Protein AF-A0A2V9MPW5-F1 (afdb_monomer)

pLDDT: mean 85.78, std 7.73, range [64.62, 95.44]

Mean predicted aligned error: 4.25 Å

Sequence (40 aa):
VKSPCFTALSVLPVIAKGEMVADIIAMIGSIDIVMGELDR

Solvent-accessible surface area (backbone atoms only — not comparable to full-atom values): 2583 Å² total; per-residue (Å²): 119,87,36,70,58,50,60,60,55,67,48,45,73,68,73,47,65,92,56,54,75,68,53,49,53,51,52,52,64,71,68,64,70,59,68,85,52,65,81,100

Structure (mmCIF, N/CA/C/O backbone):
data_AF-A0A2V9MPW5-F1
#
_entry.id   AF-A0A2V9MPW5-F1
#
loop_
_atom_site.group_PDB
_atom_site.id
_atom_site.type_symbol
_atom_site.label_atom_id
_atom_site.label_alt_id
_atom_site.label_comp_id
_atom_site.label_asym_id
_atom_site.label_entity_id
_atom_site.label_seq_id
_atom_site.pdbx_PDB_ins_code
_atom_site.Cartn_x
_atom_site.Cartn_y
_atom_site.Cartn_z
_atom_site.occupancy
_atom_site.B_iso_or_equiv
_atom_site.auth_seq_id
_atom_site.auth_comp_id
_atom_site.auth_asym_id
_atom_site.auth_atom_id
_atom_site.pdbx_PDB_model_num
ATOM 1 N N . VAL A 1 1 ? 2.090 -2.545 -21.065 1.00 69.44 1 VAL A N 1
ATOM 2 C CA . VAL A 1 1 ? 1.975 -3.722 -20.165 1.00 69.44 1 VAL A CA 1
ATOM 3 C C . VAL A 1 1 ? 1.528 -3.175 -18.827 1.00 69.44 1 VAL A C 1
ATOM 5 O O . VAL A 1 1 ? 2.120 -2.191 -18.418 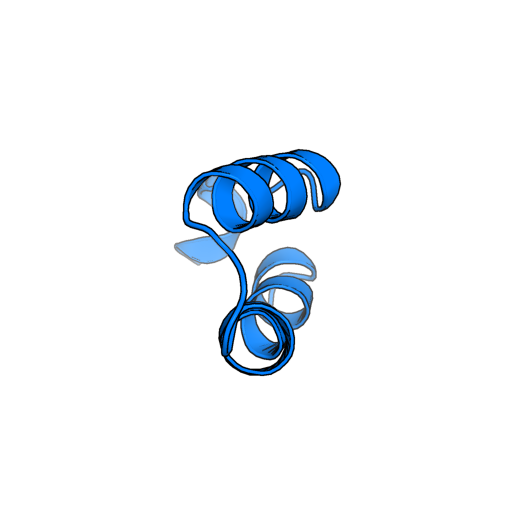1.00 69.44 1 VAL A O 1
ATOM 8 N N . LYS A 1 2 ? 0.481 -3.704 -18.182 1.00 70.62 2 LYS A N 1
ATOM 9 C CA . LYS A 1 2 ? 0.099 -3.186 -16.857 1.00 70.62 2 LYS A CA 1
ATOM 10 C C . LYS A 1 2 ? 1.193 -3.536 -15.854 1.00 70.62 2 LYS A C 1
ATOM 12 O O . LYS A 1 2 ? 1.517 -4.715 -15.719 1.00 70.62 2 LYS A O 1
ATOM 17 N N . SER A 1 3 ? 1.741 -2.531 -15.175 1.00 83.31 3 SER A N 1
ATOM 18 C CA . SER A 1 3 ? 2.664 -2.764 -14.067 1.00 83.31 3 SER A CA 1
ATOM 19 C C . SER A 1 3 ? 1.957 -3.553 -12.946 1.00 83.31 3 SER A C 1
ATOM 21 O O . SER A 1 3 ? 0.765 -3.328 -12.680 1.00 83.31 3 SER A O 1
ATOM 23 N N . PRO A 1 4 ? 2.670 -4.464 -12.262 1.00 81.94 4 PRO A N 1
ATOM 24 C CA . PRO A 1 4 ? 2.198 -5.084 -11.027 1.00 81.94 4 PRO A CA 1
ATOM 25 C C . PRO A 1 4 ? 1.777 -4.038 -9.983 1.00 81.94 4 PRO A C 1
ATOM 27 O O . PRO A 1 4 ? 0.727 -4.191 -9.356 1.00 81.94 4 PRO A O 1
ATOM 30 N N . CYS A 1 5 ? 2.523 -2.930 -9.882 1.00 83.62 5 CYS A N 1
ATOM 31 C CA . CYS A 1 5 ? 2.232 -1.814 -8.981 1.00 83.62 5 CYS A CA 1
ATOM 32 C C . CYS A 1 5 ? 0.880 -1.167 -9.293 1.00 83.62 5 CYS A C 1
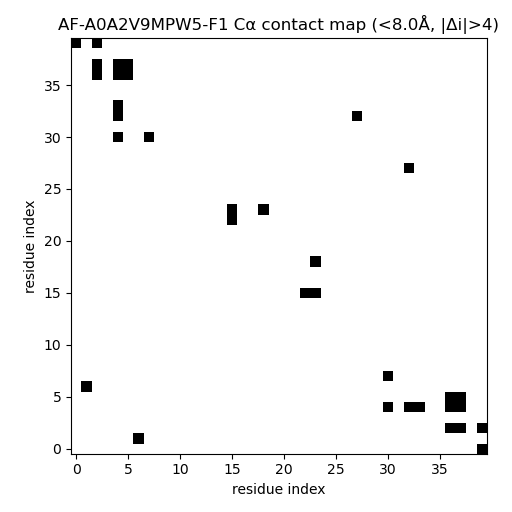ATOM 34 O O . CYS A 1 5 ? 0.112 -0.879 -8.379 1.00 83.62 5 CYS A O 1
ATOM 36 N N . PHE A 1 6 ? 0.541 -1.001 -10.577 1.00 85.81 6 PHE A N 1
ATOM 37 C CA . PHE A 1 6 ? -0.758 -0.454 -10.988 1.00 85.81 6 PHE A CA 1
ATOM 38 C C . PHE A 1 6 ? -1.924 -1.345 -10.540 1.00 85.81 6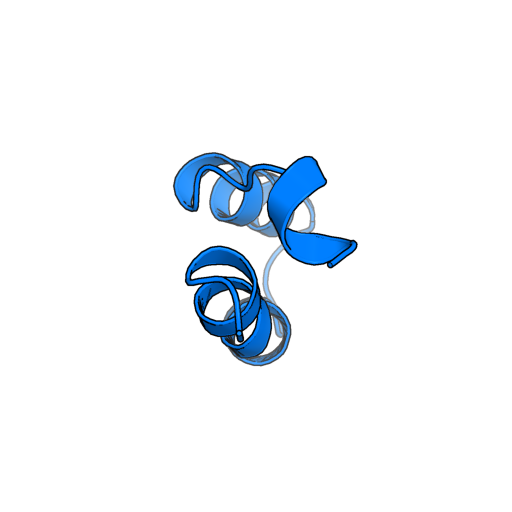 PHE A C 1
ATOM 40 O O . PHE A 1 6 ? -2.968 -0.860 -10.103 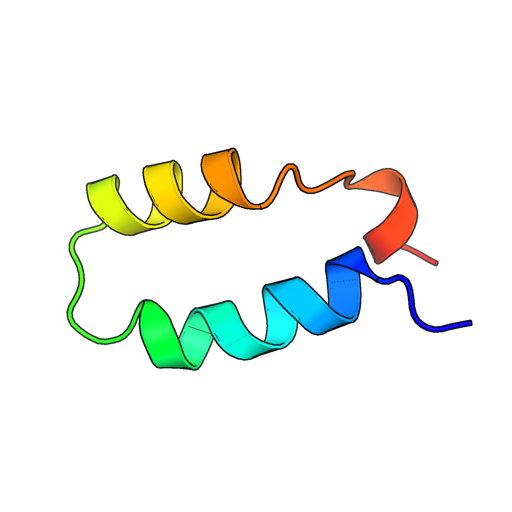1.00 85.81 6 PHE A O 1
ATOM 47 N N . THR A 1 7 ? -1.743 -2.666 -10.616 1.00 86.06 7 THR A N 1
ATOM 48 C CA . THR A 1 7 ? -2.769 -3.624 -10.181 1.00 86.06 7 THR A CA 1
ATOM 49 C C . THR A 1 7 ? -2.911 -3.628 -8.657 1.00 86.06 7 THR A C 1
ATOM 51 O O . THR A 1 7 ? -4.036 -3.590 -8.164 1.00 86.06 7 THR A O 1
ATOM 54 N N . ALA A 1 8 ? -1.807 -3.585 -7.907 1.00 85.19 8 ALA A N 1
ATOM 55 C CA . ALA A 1 8 ? -1.842 -3.493 -6.446 1.00 85.19 8 ALA A CA 1
ATOM 56 C C . ALA A 1 8 ? -2.510 -2.191 -5.959 1.00 85.19 8 ALA A C 1
ATOM 58 O O . ALA A 1 8 ? -3.400 -2.229 -5.113 1.00 85.19 8 ALA A O 1
ATOM 59 N N . LEU A 1 9 ? -2.170 -1.045 -6.559 1.00 87.88 9 LEU A N 1
ATOM 60 C CA . LEU A 1 9 ? -2.777 0.253 -6.233 1.00 87.88 9 LEU A CA 1
ATOM 61 C C . LEU A 1 9 ? -4.270 0.332 -6.538 1.00 87.88 9 LEU A C 1
ATOM 63 O O . LEU A 1 9 ? -4.989 1.073 -5.871 1.00 87.88 9 LEU A O 1
ATOM 67 N N . SER A 1 10 ? -4.757 -0.428 -7.519 1.00 88.81 10 SER A N 1
ATOM 68 C CA . SER A 1 10 ? -6.174 -0.397 -7.892 1.00 88.81 10 SER A CA 1
ATOM 69 C C . SER A 1 10 ? -7.115 -0.862 -6.771 1.00 88.81 10 SER A C 1
ATOM 71 O O . SER A 1 10 ? -8.279 -0.464 -6.757 1.00 88.81 10 SER A O 1
ATOM 73 N N . VAL A 1 11 ? -6.614 -1.645 -5.804 1.00 89.94 11 VAL A N 1
ATOM 74 C CA . VAL A 1 11 ? -7.389 -2.087 -4.633 1.00 89.94 11 VAL A CA 1
ATOM 75 C C . VAL A 1 11 ? -7.375 -1.065 -3.491 1.00 89.94 11 VAL A C 1
ATOM 77 O O . VAL A 1 11 ? -8.271 -1.087 -2.647 1.00 89.94 11 VAL A O 1
ATOM 80 N N . LEU A 1 12 ? -6.402 -0.142 -3.480 1.00 89.94 12 LEU A N 1
ATOM 81 C CA . LEU A 1 12 ? -6.189 0.832 -2.404 1.00 89.94 12 LEU A CA 1
ATOM 82 C C . LEU A 1 12 ? -7.449 1.658 -2.071 1.00 89.94 12 LEU A C 1
ATOM 84 O O . LEU A 1 12 ? -7.766 1.767 -0.891 1.00 89.94 12 LEU A O 1
ATOM 88 N N . PRO A 1 13 ? -8.239 2.172 -3.038 1.00 89.38 13 PRO A N 1
ATOM 89 C CA . PRO A 1 13 ? -9.455 2.938 -2.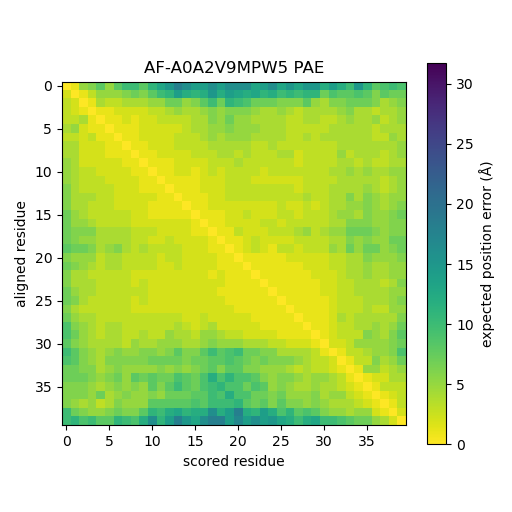737 1.00 89.38 13 PRO A CA 1
ATOM 90 C C . PRO A 1 13 ? -10.541 2.123 -2.022 1.00 89.38 13 PRO A C 1
ATOM 92 O O . PRO A 1 13 ? -11.384 2.692 -1.330 1.00 89.38 13 PRO A O 1
ATOM 95 N N . VAL A 1 14 ? -10.547 0.800 -2.213 1.00 92.94 14 VAL A N 1
ATOM 96 C CA . VAL A 1 14 ? -11.512 -0.105 -1.578 1.00 92.94 14 VAL A CA 1
ATOM 97 C C . VAL A 1 14 ? -11.099 -0.385 -0.136 1.00 92.94 14 VAL A C 1
ATOM 99 O O . VAL A 1 14 ? -11.944 -0.310 0.752 1.00 92.94 14 VAL A O 1
ATOM 102 N N . ILE A 1 15 ? -9.813 -0.662 0.099 1.00 90.75 15 ILE A N 1
ATOM 103 C CA . ILE A 1 15 ? -9.290 -0.996 1.434 1.00 90.75 15 ILE A CA 1
ATOM 104 C C . ILE A 1 15 ? -9.036 0.235 2.314 1.00 90.75 15 ILE A C 1
ATOM 106 O O . ILE A 1 15 ? -9.113 0.129 3.527 1.00 90.75 15 ILE A O 1
ATOM 110 N N . ALA A 1 16 ? -8.797 1.413 1.728 1.00 92.31 16 ALA A N 1
ATOM 111 C CA . ALA A 1 16 ? -8.593 2.666 2.460 1.00 92.31 16 ALA A CA 1
ATOM 112 C C . ALA A 1 16 ? -9.904 3.325 2.931 1.00 92.31 16 ALA A C 1
ATOM 114 O O . ALA A 1 16 ? -9.887 4.368 3.588 1.00 92.31 16 ALA A O 1
ATOM 115 N N . LYS A 1 17 ? -11.068 2.775 2.561 1.00 94.38 17 LYS A N 1
ATOM 116 C CA . LYS A 1 17 ? -12.362 3.396 2.849 1.00 94.38 17 LYS A CA 1
ATOM 117 C C . LYS A 1 17 ? -12.710 3.263 4.335 1.00 94.38 17 LYS A C 1
ATOM 119 O O . LYS A 1 17 ? -13.091 2.192 4.786 1.00 94.38 17 LYS A O 1
ATOM 124 N N . GLY A 1 18 ? -12.690 4.387 5.050 1.00 94.12 18 GLY A N 1
ATOM 125 C CA . GLY A 1 18 ? -12.990 4.442 6.488 1.00 94.12 18 GLY A CA 1
ATOM 126 C C . GLY A 1 18 ? -11.755 4.348 7.387 1.00 94.12 18 GLY A C 1
ATOM 127 O O . GLY A 1 18 ? -11.897 4.475 8.598 1.00 94.12 18 GLY A O 1
ATOM 128 N N . GLU A 1 19 ? -10.571 4.192 6.794 1.00 94.62 19 GLU A N 1
ATOM 129 C CA . GLU A 1 19 ? -9.285 4.177 7.491 1.00 94.62 19 GLU A CA 1
ATOM 130 C C . GLU A 1 19 ? -8.780 5.597 7.780 1.00 94.62 19 GLU A C 1
ATOM 132 O O . GLU A 1 19 ? -9.185 6.575 7.133 1.00 94.62 19 GLU A O 1
ATOM 137 N N . MET A 1 20 ? -7.872 5.732 8.752 1.00 95.31 20 MET A N 1
ATOM 138 C CA . MET A 1 20 ? -7.247 7.022 9.034 1.00 95.31 20 MET A CA 1
ATOM 139 C C . MET A 1 20 ? -6.201 7.358 7.970 1.00 95.31 20 MET A C 1
ATOM 141 O O . MET A 1 20 ? -5.578 6.489 7.366 1.00 95.31 20 MET A O 1
ATOM 145 N N . VAL A 1 21 ? -5.924 8.653 7.786 1.00 93.00 21 VAL A N 1
ATOM 146 C CA . VAL A 1 21 ? -4.878 9.111 6.850 1.00 93.00 21 VAL A CA 1
ATOM 147 C C . VAL A 1 21 ? -3.516 8.477 7.169 1.00 93.00 21 VAL A C 1
ATOM 149 O O . VAL A 1 21 ? -2.758 8.166 6.254 1.00 93.00 21 VAL A O 1
ATOM 152 N N . ALA A 1 22 ? -3.219 8.239 8.450 1.00 95.44 22 ALA A N 1
ATOM 153 C CA . ALA A 1 22 ? -1.997 7.557 8.873 1.00 95.44 22 ALA A CA 1
ATOM 154 C C . ALA A 1 22 ? -1.910 6.113 8.341 1.00 95.44 22 ALA A C 1
ATOM 156 O O . ALA A 1 22 ? -0.85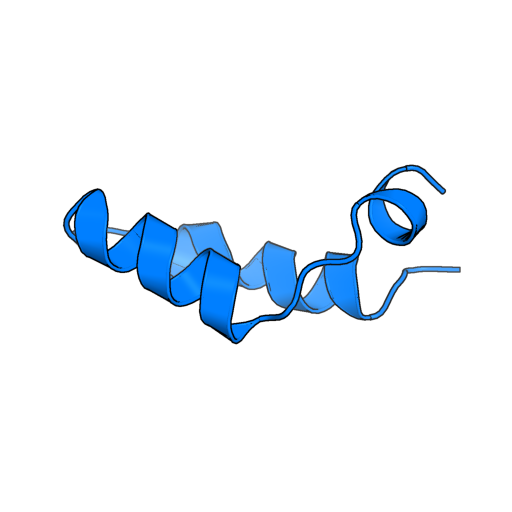2 5.705 7.861 1.00 95.44 22 ALA A O 1
ATOM 157 N N . ASP A 1 23 ? -3.021 5.375 8.347 1.00 94.31 23 ASP A N 1
ATOM 158 C CA . ASP A 1 23 ? -3.078 3.997 7.853 1.00 94.31 23 ASP A CA 1
ATOM 159 C C . ASP A 1 23 ? -2.918 3.943 6.331 1.00 94.31 23 ASP A C 1
ATOM 161 O O . ASP A 1 23 ? -2.265 3.047 5.801 1.00 94.31 23 ASP A O 1
ATOM 165 N N . ILE A 1 24 ? -3.417 4.957 5.615 1.00 91.62 24 ILE A N 1
ATOM 166 C CA . ILE A 1 24 ? -3.206 5.098 4.166 1.00 91.62 24 ILE A CA 1
ATOM 167 C C . ILE A 1 24 ? -1.715 5.255 3.844 1.00 91.62 24 ILE A C 1
ATOM 169 O O . ILE A 1 24 ? -1.215 4.599 2.931 1.00 91.62 24 ILE A O 1
ATOM 173 N N . ILE A 1 25 ? -0.983 6.072 4.608 1.00 91.50 25 ILE A N 1
ATOM 174 C CA . ILE A 1 25 ? 0.471 6.234 4.437 1.00 91.50 25 ILE A CA 1
ATOM 175 C C . ILE A 1 25 ? 1.195 4.901 4.689 1.00 91.50 25 ILE A C 1
ATOM 177 O O . ILE A 1 25 ? 2.066 4.519 3.906 1.00 91.50 25 ILE A O 1
ATOM 181 N N . ALA A 1 26 ? 0.814 4.171 5.743 1.00 92.44 26 ALA A N 1
ATOM 182 C CA . ALA A 1 26 ? 1.400 2.870 6.061 1.00 92.44 26 ALA A CA 1
ATOM 183 C C . ALA A 1 26 ? 1.111 1.813 4.979 1.00 92.44 26 ALA A C 1
ATOM 185 O O . ALA A 1 26 ? 2.008 1.060 4.603 1.00 92.44 26 ALA A O 1
ATOM 186 N N . MET A 1 27 ? -0.110 1.788 4.433 1.00 90.56 27 MET A N 1
ATOM 187 C CA . MET A 1 27 ? -0.497 0.903 3.328 1.00 90.56 27 MET A CA 1
ATOM 188 C C . MET A 1 27 ? 0.270 1.208 2.037 1.00 90.56 27 MET A C 1
ATOM 190 O O . MET A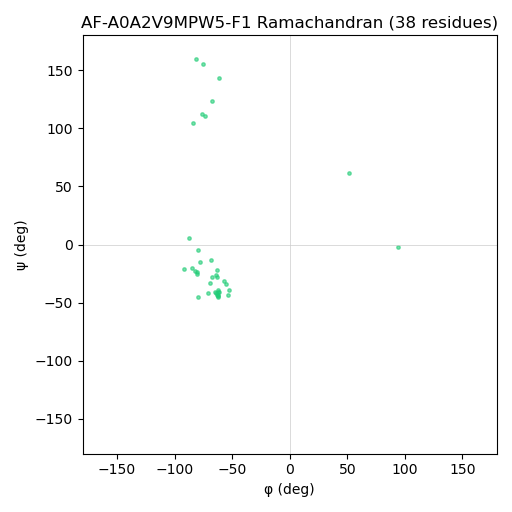 1 27 ? 0.722 0.298 1.351 1.00 90.56 27 MET A O 1
ATOM 194 N N . ILE A 1 28 ? 0.458 2.484 1.700 1.00 88.81 28 ILE A N 1
ATOM 195 C CA . ILE A 1 28 ? 1.260 2.894 0.537 1.00 88.81 28 ILE A CA 1
ATOM 196 C C . ILE A 1 28 ? 2.720 2.451 0.716 1.00 88.81 28 ILE A C 1
ATOM 198 O O . ILE A 1 28 ? 3.318 1.916 -0.216 1.00 88.81 28 ILE A O 1
ATOM 202 N N . GLY A 1 29 ? 3.276 2.627 1.918 1.00 87.38 29 GLY A N 1
ATOM 203 C CA . GLY A 1 29 ? 4.638 2.200 2.244 1.00 87.38 29 GLY A CA 1
ATOM 204 C C . GLY A 1 29 ? 4.832 0.680 2.258 1.00 87.38 29 GLY A C 1
ATOM 205 O O . GLY A 1 29 ? 5.929 0.215 1.967 1.00 87.38 29 GLY A O 1
ATOM 206 N N . SER A 1 30 ? 3.790 -0.103 2.555 1.00 86.81 30 SER A N 1
ATOM 207 C CA . SER A 1 30 ? 3.870 -1.571 2.575 1.00 86.81 30 SER A CA 1
ATOM 208 C C . SER A 1 30 ? 3.741 -2.221 1.194 1.00 86.81 30 SER A C 1
ATOM 210 O O . SER A 1 30 ? 4.225 -3.336 1.009 1.00 86.81 30 SER A O 1
ATOM 212 N N . ILE A 1 31 ? 3.125 -1.537 0.223 1.00 84.88 31 ILE A N 1
ATOM 213 C CA . ILE A 1 31 ? 2.998 -2.003 -1.171 1.00 84.88 31 ILE A CA 1
ATOM 214 C C . ILE A 1 31 ? 4.310 -1.808 -1.964 1.00 84.88 31 ILE A C 1
ATOM 216 O O . ILE A 1 31 ? 4.467 -2.418 -3.016 1.00 84.88 31 ILE A O 1
ATOM 220 N N . ASP A 1 32 ? 5.254 -1.007 -1.452 1.00 80.94 32 ASP A N 1
ATOM 221 C CA . ASP A 1 32 ? 6.536 -0.663 -2.097 1.00 80.94 32 ASP A CA 1
ATOM 222 C C . ASP A 1 32 ? 6.359 -0.150 -3.537 1.00 80.94 32 ASP A C 1
ATOM 224 O O .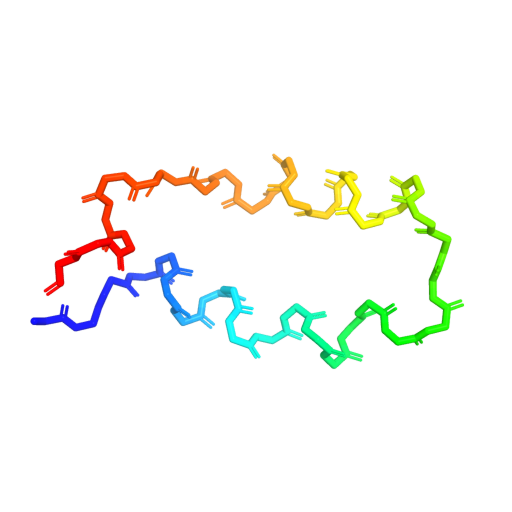 ASP A 1 32 ? 6.764 -0.746 -4.536 1.00 80.94 32 ASP A O 1
ATOM 228 N N . ILE A 1 33 ? 5.642 0.966 -3.650 1.00 81.25 33 ILE A N 1
ATOM 229 C CA . ILE A 1 33 ? 5.207 1.501 -4.936 1.00 81.25 33 ILE A CA 1
ATOM 230 C C . ILE A 1 33 ? 6.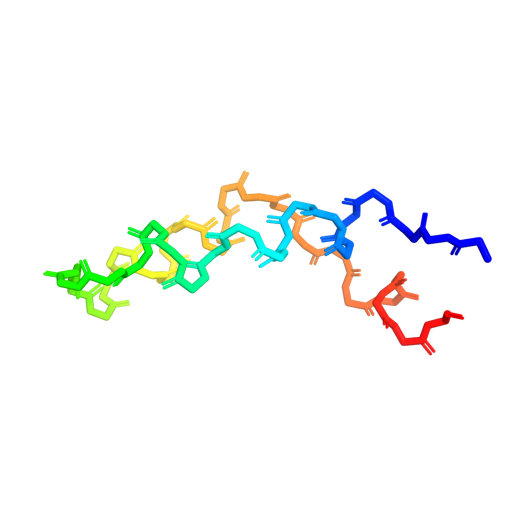380 2.187 -5.649 1.00 81.25 33 ILE A C 1
ATOM 232 O O . ILE A 1 33 ? 6.809 3.279 -5.271 1.00 81.25 33 ILE A O 1
ATOM 236 N N . VAL A 1 34 ? 6.832 1.608 -6.761 1.00 81.75 34 VAL A N 1
ATOM 237 C CA . VAL A 1 34 ? 7.806 2.255 -7.650 1.00 81.75 34 VAL A CA 1
ATOM 238 C C . VAL A 1 34 ? 7.076 3.186 -8.620 1.00 81.75 34 VAL A C 1
ATOM 240 O O . VAL A 1 34 ? 6.476 2.751 -9.604 1.00 81.75 34 VAL A O 1
ATOM 243 N N . MET A 1 35 ? 7.158 4.498 -8.373 1.00 75.31 35 MET A N 1
ATOM 244 C CA . MET A 1 35 ? 6.440 5.511 -9.165 1.00 75.31 35 MET A CA 1
ATOM 245 C C . MET A 1 35 ? 6.765 5.457 -10.671 1.00 75.31 35 MET A C 1
ATOM 247 O O . MET A 1 35 ? 5.902 5.722 -11.501 1.00 75.31 35 MET A O 1
ATOM 251 N N . GLY A 1 36 ? 7.989 5.053 -11.034 1.00 78.12 36 GLY A N 1
ATOM 252 C CA . GLY A 1 36 ? 8.429 4.929 -12.430 1.00 78.12 36 GLY A CA 1
ATOM 253 C C . GLY A 1 36 ? 7.763 3.800 -13.229 1.00 78.12 36 GLY A C 1
ATOM 254 O O . GLY A 1 36 ? 7.891 3.777 -14.455 1.00 78.12 36 GLY A O 1
ATOM 255 N N . GLU A 1 37 ? 7.064 2.874 -12.564 1.00 77.31 37 GLU A N 1
ATOM 256 C CA . GLU A 1 37 ? 6.263 1.841 -13.229 1.00 77.31 37 GLU A CA 1
ATOM 257 C C . GLU A 1 37 ? 4.798 2.242 -13.446 1.00 77.31 37 GLU A C 1
ATOM 259 O O . GLU A 1 37 ? 4.131 1.648 -14.290 1.00 77.31 37 GLU A O 1
ATOM 264 N N . LEU A 1 38 ? 4.285 3.219 -12.692 1.00 73.44 38 LEU A N 1
ATOM 265 C CA . LEU A 1 38 ? 2.890 3.672 -12.792 1.00 73.44 38 LEU A CA 1
ATOM 266 C C . LEU A 1 38 ? 2.646 4.636 -13.953 1.00 73.44 38 LEU A C 1
ATOM 268 O O . LEU A 1 38 ? 1.514 4.760 -14.407 1.00 73.44 38 LEU A O 1
ATOM 272 N N . ASP A 1 39 ? 3.695 5.316 -14.408 1.00 75.31 39 ASP A N 1
ATOM 273 C CA . ASP A 1 39 ? 3.640 6.352 -15.445 1.00 75.31 39 ASP A CA 1
ATOM 274 C C . ASP A 1 39 ? 3.770 5.787 -16.883 1.00 75.31 39 ASP A C 1
ATOM 276 O O . ASP A 1 39 ? 3.882 6.539 -17.848 1.00 75.31 39 ASP A O 1
ATOM 280 N N . ARG A 1 40 ? 3.795 4.453 -17.048 1.00 64.62 40 ARG A N 1
ATOM 281 C CA . ARG A 1 40 ? 4.024 3.732 -18.319 1.00 64.62 40 ARG A CA 1
ATOM 282 C C . ARG A 1 40 ? 2.872 2.804 -18.698 1.00 64.62 40 ARG A C 1
ATOM 284 O O . ARG A 1 40 ? 2.652 2.626 -19.919 1.00 64.62 40 ARG A O 1
#

Secondary structure (DSSP, 8-state):
---HHHHHHHTHHHHTTT--HHHHHHHHHHHT--HHHHT-

Radius of gyration: 10.67 Å; Cα contacts (8 Å, |Δi|>4): 17; chains: 1; bounding box: 21×14×29 Å

Foldseek 3Di:
DQDPLNVLVVCLVVVCVPPDPVVSVVSVVVSVRDPVRHVD